Protein AF-A0A8X7PRU0-F1 (afdb_monomer)

Nearest PDB structures (foldseek):
  3blr-assembly1_A  TM=8.575E-01  e=1.230E-02  Homo sapiens
  2z2w-assembly1_A  TM=8.396E-01  e=1.942E-01  Homo sapiens
  6qf4-assembly1_A  TM=8.232E-01  e=3.285E-01  Homo sapiens
  4iwq-assembly1_A  TM=6.704E-01  e=5.555E-01  Homo sapiens
  7vp5-assembly1_B  TM=2.881E-01  e=2.207E+00  Arabidopsis thaliana

Organism: Brassica carinata (NCBI:txid52824)

Radius of gyration: 13.42 Å; Cα contacts (8 Å, |Δi|>4): 59; chains: 1; bounding box: 30×29×34 Å

Structure (mmCIF, N/CA/C/O backbone):
data_AF-A0A8X7PRU0-F1
#
_entry.id   AF-A0A8X7PRU0-F1
#
loop_
_atom_site.group_PDB
_atom_site.id
_atom_site.type_symbol
_atom_site.label_atom_id
_atom_site.label_alt_id
_atom_site.label_comp_id
_atom_site.label_asym_id
_atom_site.label_entity_id
_atom_site.label_seq_id
_atom_site.pdbx_PDB_ins_code
_atom_site.Cartn_x
_atom_site.Cartn_y
_atom_site.Cartn_z
_atom_site.occupancy
_atom_site.B_iso_or_equiv
_atom_site.auth_seq_id
_atom_site.auth_comp_id
_atom_site.auth_asym_id
_atom_site.auth_atom_id
_atom_site.pdbx_PDB_model_num
ATOM 1 N N . MET A 1 1 ? -0.612 15.698 4.588 1.00 49.25 1 MET A N 1
ATOM 2 C CA . MET A 1 1 ? 0.807 15.444 4.902 1.00 49.25 1 MET A CA 1
ATOM 3 C C . MET A 1 1 ? 1.321 14.468 3.870 1.00 49.25 1 MET A C 1
ATOM 5 O O . MET A 1 1 ? 0.792 13.366 3.794 1.00 49.25 1 MET A O 1
ATOM 9 N N . GLU A 1 2 ? 2.247 14.919 3.029 1.00 47.84 2 GLU A N 1
ATOM 10 C CA . GLU A 1 2 ? 2.968 14.070 2.079 1.00 47.84 2 GLU A CA 1
ATOM 11 C C . GLU A 1 2 ? 4.283 13.649 2.746 1.00 47.84 2 GLU A C 1
ATOM 13 O O . GLU A 1 2 ? 5.015 14.506 3.238 1.00 47.84 2 GLU A O 1
ATOM 18 N N . GLY A 1 3 ? 4.564 12.347 2.795 1.00 52.09 3 GLY A N 1
ATOM 19 C CA . GLY A 1 3 ? 5.890 11.828 3.128 1.00 52.09 3 GLY A CA 1
ATOM 20 C C . GLY A 1 3 ? 6.614 11.480 1.831 1.00 52.09 3 GLY A C 1
ATOM 21 O O . GLY A 1 3 ? 6.123 10.647 1.067 1.00 52.09 3 GLY A O 1
ATOM 22 N N . GLY A 1 4 ? 7.731 12.150 1.543 1.00 46.12 4 GLY A N 1
ATOM 23 C CA . GLY A 1 4 ? 8.542 11.894 0.353 1.00 46.12 4 GLY A CA 1
ATOM 24 C C . GLY A 1 4 ? 9.645 10.885 0.652 1.00 46.12 4 GLY A C 1
ATOM 25 O O . GLY A 1 4 ? 10.510 11.162 1.476 1.00 46.12 4 GLY A O 1
ATOM 26 N N . GLY A 1 5 ? 9.618 9.732 -0.015 1.00 57.56 5 GLY A N 1
ATOM 27 C CA . GLY A 1 5 ? 10.700 8.750 0.010 1.00 57.56 5 GLY A CA 1
ATOM 28 C C . GLY A 1 5 ? 11.144 8.384 -1.404 1.00 57.56 5 GLY A C 1
ATOM 29 O O . GLY A 1 5 ? 10.404 8.579 -2.369 1.00 57.56 5 GLY A O 1
ATOM 30 N N . THR A 1 6 ? 12.340 7.811 -1.521 1.00 57.91 6 THR A N 1
ATOM 31 C CA . THR A 1 6 ? 12.989 7.409 -2.785 1.00 57.91 6 THR A CA 1
ATOM 32 C C . THR A 1 6 ? 12.144 6.445 -3.641 1.00 57.91 6 THR A C 1
ATOM 34 O O . THR A 1 6 ? 12.354 6.350 -4.843 1.00 57.91 6 THR A O 1
ATOM 37 N N . TYR A 1 7 ? 11.140 5.786 -3.047 1.00 59.75 7 TYR A N 1
ATOM 38 C CA . TYR A 1 7 ? 10.318 4.730 -3.658 1.00 59.75 7 TYR A CA 1
ATOM 39 C C . TYR A 1 7 ? 8.888 5.159 -4.052 1.00 59.75 7 TYR A C 1
ATOM 41 O O . TYR A 1 7 ? 8.069 4.318 -4.424 1.00 59.75 7 TYR A O 1
ATOM 49 N N . GLY A 1 8 ? 8.549 6.451 -3.959 1.00 66.19 8 GLY A N 1
ATOM 50 C CA . GLY A 1 8 ? 7.237 6.973 -4.362 1.00 66.19 8 GLY A CA 1
ATOM 51 C C . GLY A 1 8 ? 6.620 7.944 -3.356 1.00 66.19 8 GLY A C 1
ATOM 52 O O . GLY A 1 8 ? 7.166 8.196 -2.283 1.00 66.19 8 GLY A O 1
ATOM 53 N N . LYS A 1 9 ? 5.461 8.511 -3.712 1.00 79.62 9 LYS A N 1
ATOM 54 C CA . LYS A 1 9 ? 4.713 9.421 -2.829 1.00 79.62 9 LYS A CA 1
ATOM 55 C C . LYS A 1 9 ? 3.628 8.658 -2.076 1.00 79.62 9 LYS A C 1
ATOM 57 O O . LYS A 1 9 ? 2.860 7.920 -2.693 1.00 79.62 9 LYS A O 1
ATOM 62 N N . VAL A 1 10 ? 3.542 8.873 -0.762 1.00 83.06 10 VAL A N 1
ATOM 63 C CA . VAL A 1 10 ? 2.463 8.334 0.077 1.00 83.06 10 VAL A CA 1
ATOM 64 C C . VAL A 1 10 ? 1.469 9.438 0.421 1.00 83.06 10 VAL A C 1
ATOM 66 O O . VAL A 1 10 ? 1.850 10.505 0.904 1.00 83.06 10 VAL A O 1
ATOM 69 N N . TYR A 1 11 ? 0.188 9.162 0.191 1.00 85.06 11 TYR A N 1
ATOM 70 C CA . TYR A 1 11 ? -0.916 10.085 0.428 1.00 85.06 11 TYR A CA 1
ATOM 71 C C . TYR A 1 11 ? -1.859 9.533 1.488 1.00 85.06 11 TYR A C 1
ATOM 73 O O . TYR A 1 11 ? -2.251 8.372 1.438 1.00 85.06 11 TYR A O 1
ATOM 81 N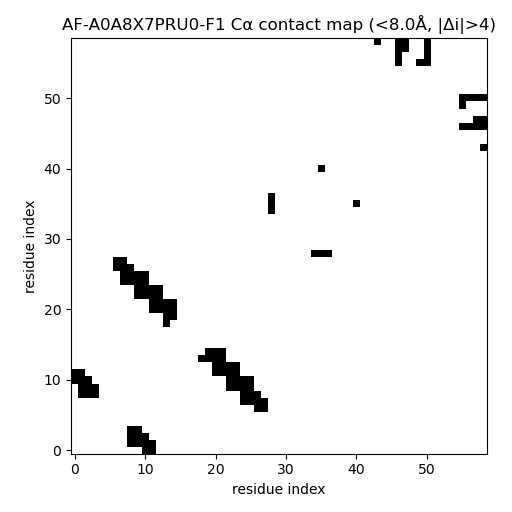 N . ARG A 1 12 ? -2.298 10.384 2.414 1.00 87.75 12 ARG A N 1
ATOM 82 C CA . ARG A 1 12 ? -3.450 10.077 3.266 1.00 87.75 12 ARG A CA 1
ATOM 83 C C . ARG A 1 12 ? -4.729 10.279 2.452 1.00 87.75 12 ARG A C 1
ATOM 85 O O . ARG A 1 12 ? -4.959 11.384 1.967 1.00 87.75 12 ARG A O 1
ATOM 92 N N . ALA A 1 13 ? -5.569 9.256 2.350 1.00 89.75 13 ALA A N 1
ATOM 93 C CA . ALA A 1 13 ? -6.855 9.314 1.659 1.00 89.75 13 ALA A CA 1
ATOM 94 C C . ALA A 1 13 ? -7.988 8.765 2.533 1.00 89.75 13 ALA A C 1
ATOM 96 O O . ALA A 1 13 ? -7.751 8.160 3.578 1.00 89.75 13 ALA A O 1
ATOM 97 N N . ARG A 1 14 ? -9.228 9.006 2.108 1.00 93.50 14 ARG A N 1
ATOM 98 C CA . ARG A 1 14 ? -10.431 8.430 2.710 1.00 93.50 14 ARG A CA 1
ATOM 99 C C . ARG A 1 14 ? -11.083 7.499 1.696 1.00 93.50 14 ARG A C 1
ATOM 101 O O . ARG A 1 14 ? -11.394 7.937 0.589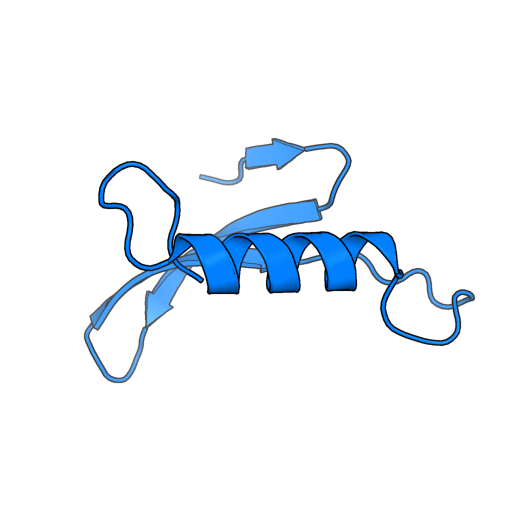 1.00 93.50 14 ARG A O 1
ATOM 108 N N . GLU A 1 15 ? -11.290 6.242 2.066 1.00 91.44 15 GLU A N 1
ATOM 109 C CA . GLU A 1 15 ? -12.042 5.294 1.252 1.00 91.44 15 GLU A CA 1
ATOM 110 C C . GLU A 1 15 ? -13.510 5.739 1.172 1.00 91.44 15 GLU A C 1
ATOM 112 O O . GLU A 1 15 ? -14.143 6.010 2.191 1.00 91.44 15 GLU A O 1
ATOM 117 N N . LYS A 1 16 ? -14.062 5.840 -0.043 1.00 91.94 16 LYS A N 1
ATOM 118 C CA . LYS A 1 16 ? -15.413 6.389 -0.254 1.00 91.94 16 LYS A CA 1
ATOM 119 C C . LYS A 1 16 ? -16.525 5.477 0.266 1.00 91.94 16 LYS A C 1
ATOM 121 O O . LYS A 1 16 ? -17.541 5.986 0.719 1.00 91.94 16 LYS A O 1
ATOM 126 N N . ALA A 1 17 ? -16.336 4.162 0.178 1.00 94.75 17 ALA A N 1
ATOM 127 C CA . ALA A 1 17 ? -17.349 3.182 0.562 1.00 94.75 17 ALA A CA 1
ATOM 128 C C . ALA A 1 17 ? -17.439 2.999 2.085 1.00 94.75 17 ALA A C 1
ATOM 130 O O . ALA A 1 17 ? -18.535 2.920 2.629 1.00 94.75 17 ALA A O 1
ATOM 131 N N . THR A 1 18 ? -16.297 2.956 2.776 1.00 93.69 18 THR A N 1
ATOM 132 C CA . THR A 1 18 ? -16.231 2.645 4.216 1.00 93.69 18 THR A CA 1
ATOM 133 C C . THR A 1 18 ? -16.000 3.876 5.096 1.00 93.69 18 THR A C 1
ATOM 135 O O . THR A 1 18 ? -16.230 3.830 6.301 1.00 93.69 18 THR A O 1
ATOM 138 N N . GLY A 1 19 ? -15.504 4.980 4.525 1.00 91.81 19 GLY A N 1
ATOM 139 C CA . GLY A 1 19 ? -15.077 6.165 5.271 1.00 91.81 19 GLY A CA 1
ATOM 140 C C . GLY A 1 19 ? -13.728 6.016 5.986 1.00 91.81 19 GLY A C 1
ATOM 141 O O . GLY A 1 19 ? 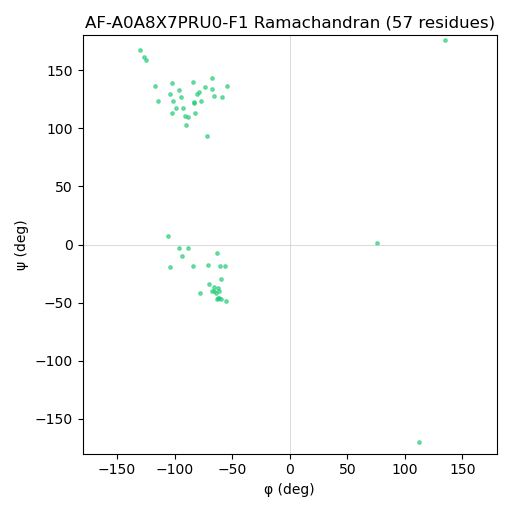-13.291 6.969 6.641 1.00 91.81 19 GLY A O 1
ATOM 142 N N . LEU A 1 20 ? -13.047 4.871 5.857 1.00 91.00 20 LEU A N 1
ATOM 143 C CA . LEU A 1 20 ? -11.773 4.607 6.523 1.00 91.00 20 LEU A CA 1
ATOM 144 C C . LEU A 1 20 ? -10.651 5.497 5.982 1.00 91.00 20 LEU A C 1
ATOM 146 O O . LEU A 1 20 ? -10.576 5.805 4.791 1.00 91.00 20 LEU A O 1
ATOM 150 N N . ILE A 1 21 ? -9.756 5.914 6.877 1.00 89.94 21 ILE A N 1
ATOM 151 C CA . ILE A 1 21 ? -8.535 6.627 6.504 1.00 89.94 21 ILE A CA 1
ATOM 152 C C . ILE A 1 21 ? -7.479 5.601 6.098 1.00 89.94 21 ILE A C 1
ATOM 154 O O . ILE A 1 21 ? -7.114 4.746 6.898 1.00 89.94 21 ILE A O 1
ATOM 158 N N . VAL A 1 22 ? -6.966 5.728 4.878 1.00 89.19 22 VAL A N 1
ATOM 159 C CA . VAL A 1 22 ? -5.981 4.817 4.282 1.00 89.19 22 VAL A CA 1
ATOM 160 C C . VAL A 1 22 ? -4.744 5.579 3.808 1.00 89.19 22 VAL A C 1
ATOM 162 O O . VAL A 1 22 ? -4.792 6.791 3.570 1.00 89.19 22 VAL A O 1
ATOM 165 N N . ALA A 1 23 ? -3.628 4.867 3.662 1.00 88.75 23 ALA A N 1
ATOM 166 C CA . ALA A 1 23 ? -2.417 5.374 3.030 1.00 88.75 23 ALA A CA 1
ATOM 167 C C . ALA A 1 23 ? -2.323 4.836 1.595 1.00 88.75 23 ALA A C 1
ATOM 169 O O . ALA A 1 23 ? -2.335 3.631 1.379 1.00 88.75 23 ALA A O 1
ATOM 170 N N . LEU A 1 24 ? -2.216 5.725 0.609 1.00 84.88 24 LEU A N 1
ATOM 171 C CA . LEU A 1 24 ? -2.037 5.378 -0.799 1.00 84.88 24 LEU A CA 1
ATOM 172 C C . LEU A 1 24 ? -0.575 5.579 -1.190 1.00 84.88 24 LEU A C 1
ATOM 174 O O . LEU A 1 24 ? -0.106 6.717 -1.234 1.00 84.88 24 LEU A O 1
ATOM 178 N N . LYS A 1 25 ? 0.141 4.494 -1.499 1.00 83.19 25 LYS A N 1
ATOM 179 C CA . LYS A 1 25 ? 1.498 4.545 -2.064 1.00 83.19 25 LYS A CA 1
ATOM 180 C C . LYS A 1 25 ? 1.390 4.622 -3.588 1.00 83.19 25 LYS A C 1
ATOM 182 O O . LYS A 1 25 ? 0.994 3.657 -4.232 1.00 83.19 25 LYS A O 1
ATOM 187 N N . LYS A 1 26 ? 1.730 5.774 -4.171 1.00 79.62 26 LYS A N 1
ATOM 188 C CA . LYS A 1 26 ? 1.854 5.936 -5.625 1.00 79.62 26 LYS A CA 1
ATOM 189 C C . LYS A 1 26 ? 3.288 5.619 -6.038 1.00 79.62 26 LYS A C 1
ATOM 191 O O . LYS A 1 26 ? 4.186 6.446 -5.849 1.00 79.62 26 LYS A O 1
ATOM 196 N N . THR A 1 27 ? 3.489 4.433 -6.598 1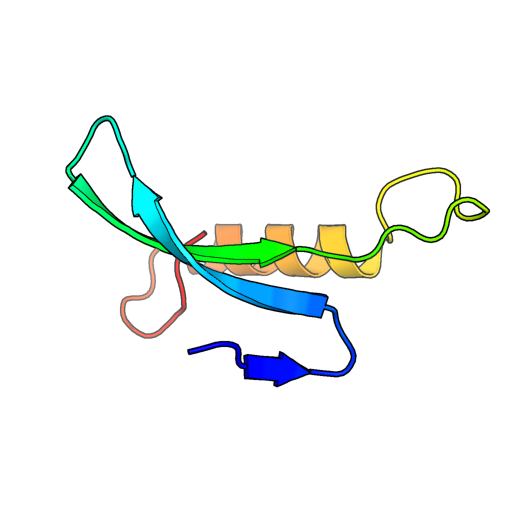.00 73.19 27 THR A N 1
ATOM 197 C CA . THR A 1 27 ? 4.755 4.017 -7.210 1.00 73.19 27 THR A CA 1
ATOM 198 C C . THR A 1 27 ? 4.925 4.733 -8.551 1.00 73.19 27 THR A C 1
ATOM 200 O O . THR A 1 27 ? 3.967 4.861 -9.315 1.00 73.19 27 THR A O 1
ATOM 203 N N . ARG A 1 28 ? 6.125 5.252 -8.832 1.00 68.50 28 ARG A N 1
ATOM 204 C CA . ARG A 1 28 ? 6.457 5.762 -10.168 1.00 68.50 28 ARG A CA 1
ATOM 205 C C . ARG A 1 28 ? 6.850 4.563 -11.022 1.00 68.50 28 ARG A C 1
ATOM 207 O O . ARG A 1 28 ? 7.857 3.936 -10.727 1.00 68.50 28 ARG A O 1
ATOM 214 N N . LEU A 1 29 ? 6.044 4.243 -12.025 1.00 66.44 29 LEU A N 1
ATOM 215 C CA . LEU A 1 29 ? 6.465 3.368 -13.114 1.00 66.44 29 LEU A CA 1
ATOM 216 C C . LEU A 1 29 ? 7.215 4.268 -14.101 1.00 66.44 29 LEU A C 1
ATOM 218 O O . LEU A 1 29 ? 6.669 5.301 -14.496 1.00 66.44 29 LEU A O 1
ATOM 222 N N . HIS A 1 30 ? 8.480 3.963 -14.393 1.00 64.06 30 HIS A N 1
ATOM 223 C CA . HIS A 1 30 ? 9.197 4.648 -15.467 1.00 64.06 30 HIS A CA 1
ATOM 224 C C . HIS A 1 30 ? 8.551 4.236 -16.793 1.00 64.06 30 HIS A C 1
ATOM 226 O O . HIS A 1 30 ? 8.281 3.056 -16.987 1.00 64.06 30 HIS A O 1
ATOM 232 N N . GLU A 1 31 ? 8.282 5.193 -17.683 1.00 61.06 31 GLU A N 1
ATOM 233 C CA . GLU A 1 31 ? 7.594 4.940 -18.962 1.00 61.06 31 GLU A CA 1
ATOM 234 C C . GLU A 1 31 ? 8.354 3.951 -19.872 1.00 61.06 31 GLU A C 1
ATOM 236 O O . GLU A 1 31 ? 7.740 3.343 -20.742 1.00 61.06 31 GLU A O 1
ATOM 241 N N . ASP A 1 32 ? 9.650 3.736 -19.615 1.00 59.69 32 ASP A N 1
ATOM 242 C CA . ASP A 1 32 ? 10.523 2.799 -20.335 1.00 59.69 32 ASP A CA 1
ATOM 243 C C . ASP A 1 32 ? 10.632 1.398 -19.690 1.00 59.69 32 ASP A C 1
ATOM 245 O O . ASP A 1 32 ? 11.208 0.493 -20.292 1.00 59.69 32 ASP A O 1
ATOM 249 N N . GLU A 1 33 ? 10.117 1.187 -18.469 1.00 60.66 33 GLU A N 1
ATOM 250 C CA . GLU A 1 33 ? 10.086 -0.144 -17.843 1.00 60.66 33 GLU A CA 1
ATOM 251 C C . GLU A 1 33 ? 8.775 -0.854 -18.195 1.00 60.66 33 GLU A C 1
ATOM 253 O O . GLU A 1 33 ? 7.689 -0.492 -17.737 1.00 60.66 33 GLU A O 1
ATOM 258 N N . GLU A 1 34 ? 8.871 -1.898 -19.015 1.00 57.56 34 GLU A N 1
ATOM 259 C CA . GLU 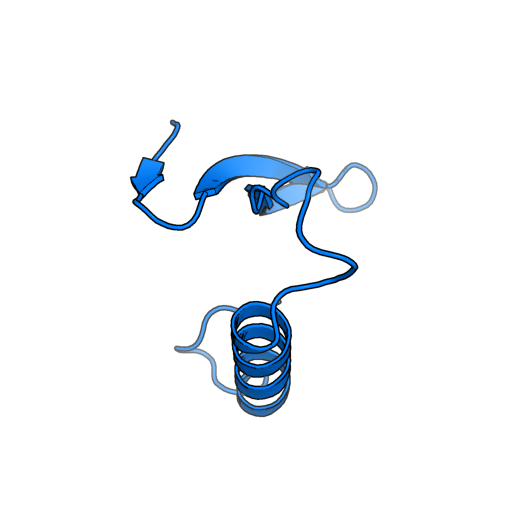A 1 34 ? 7.724 -2.700 -19.425 1.00 57.56 34 GLU A CA 1
ATOM 260 C C . GLU A 1 34 ? 7.223 -3.559 -18.250 1.00 57.56 34 GLU A C 1
ATOM 262 O O . GLU A 1 34 ? 7.701 -4.662 -17.986 1.00 57.56 34 GLU A O 1
ATOM 267 N N . GLY A 1 35 ? 6.250 -3.025 -17.507 1.00 69.38 35 GLY A N 1
ATOM 268 C CA . GLY A 1 35 ? 5.518 -3.743 -16.463 1.00 69.38 35 GLY A CA 1
ATOM 269 C C . GLY A 1 35 ? 5.767 -3.255 -15.035 1.00 69.38 35 GLY A C 1
ATOM 270 O O . GLY A 1 35 ? 6.316 -2.188 -14.777 1.00 69.38 35 GLY A O 1
ATOM 271 N N . VAL A 1 36 ? 5.275 -4.030 -14.067 1.00 75.75 36 VAL A N 1
ATOM 272 C CA . VAL A 1 36 ? 5.457 -3.738 -12.638 1.00 75.75 36 VAL A CA 1
ATOM 273 C C . VAL A 1 36 ? 6.855 -4.207 -12.219 1.00 75.75 36 VAL A C 1
ATOM 275 O O . VAL A 1 36 ? 7.163 -5.380 -12.446 1.00 75.75 36 VAL A O 1
ATOM 278 N N . PRO A 1 37 ? 7.678 -3.368 -11.556 1.00 78.44 37 PRO A N 1
ATOM 279 C CA . PRO A 1 37 ? 9.003 -3.774 -11.115 1.00 78.44 37 PRO A CA 1
ATOM 280 C C . PRO A 1 37 ? 8.934 -5.045 -10.257 1.00 78.44 37 PRO A C 1
ATOM 282 O O . PRO A 1 37 ? 8.087 -5.128 -9.356 1.00 78.44 37 PRO A O 1
ATOM 285 N N . PRO A 1 38 ? 9.832 -6.024 -10.455 1.00 79.62 38 PRO A N 1
ATOM 286 C CA . PRO A 1 38 ? 9.820 -7.273 -9.691 1.00 79.62 38 PRO A CA 1
ATOM 287 C C . PRO A 1 38 ? 9.971 -7.028 -8.184 1.00 79.62 38 PRO A C 1
ATOM 289 O O . PRO A 1 38 ? 9.397 -7.747 -7.370 1.00 79.62 38 PRO A O 1
ATOM 292 N N . THR A 1 39 ? 10.662 -5.954 -7.801 1.00 81.69 39 THR A N 1
ATOM 293 C CA . THR A 1 39 ? 10.770 -5.486 -6.413 1.00 81.69 39 THR A CA 1
ATOM 294 C C . THR A 1 39 ? 9.410 -5.111 -5.821 1.00 81.69 39 THR A C 1
ATOM 296 O O . THR A 1 39 ? 9.114 -5.484 -4.689 1.00 81.69 39 THR A O 1
ATOM 299 N N . THR A 1 40 ? 8.540 -4.459 -6.598 1.00 82.12 40 THR A N 1
ATOM 300 C CA . THR A 1 40 ? 7.175 -4.105 -6.176 1.00 82.12 40 THR A CA 1
ATOM 301 C C . THR A 1 40 ? 6.314 -5.357 -6.004 1.00 82.12 40 THR A C 1
ATOM 303 O O . THR A 1 40 ? 5.562 -5.463 -5.037 1.00 82.12 40 THR A O 1
ATOM 306 N N . LEU A 1 41 ? 6.449 -6.339 -6.901 1.00 83.75 41 LEU A N 1
ATOM 307 C CA . LEU A 1 41 ? 5.743 -7.619 -6.776 1.00 83.75 41 LEU A CA 1
ATOM 308 C C . LEU A 1 41 ? 6.185 -8.393 -5.526 1.00 83.75 41 LEU A C 1
ATOM 310 O O . LEU A 1 41 ? 5.338 -8.919 -4.800 1.00 83.75 41 LEU A O 1
ATOM 314 N N . CYS A 1 42 ? 7.488 -8.413 -5.234 1.00 84.44 42 CYS A N 1
ATOM 315 C CA . CYS A 1 42 ? 8.023 -9.001 -4.006 1.00 84.44 42 CYS A CA 1
ATOM 316 C C . CYS A 1 42 ? 7.491 -8.297 -2.748 1.00 84.44 42 CYS A C 1
ATOM 318 O O . CYS A 1 42 ? 7.034 -8.982 -1.834 1.00 84.44 42 CYS A O 1
ATOM 320 N N . GLU A 1 43 ? 7.484 -6.958 -2.708 1.00 84.62 43 GLU A N 1
ATOM 321 C CA . GLU A 1 43 ? 6.908 -6.191 -1.589 1.00 84.62 43 GLU A CA 1
ATOM 322 C C . GLU A 1 43 ? 5.443 -6.579 -1.331 1.00 84.62 43 GLU A C 1
ATOM 324 O O . GLU A 1 43 ? 5.069 -6.877 -0.196 1.00 84.62 43 GLU A O 1
ATOM 329 N N . ILE A 1 44 ? 4.617 -6.629 -2.384 1.00 84.75 44 ILE A N 1
ATOM 330 C CA . ILE A 1 44 ? 3.197 -6.993 -2.273 1.00 84.75 44 ILE A CA 1
ATOM 331 C C . ILE A 1 44 ? 3.045 -8.426 -1.756 1.00 84.75 44 ILE A C 1
ATOM 333 O O . 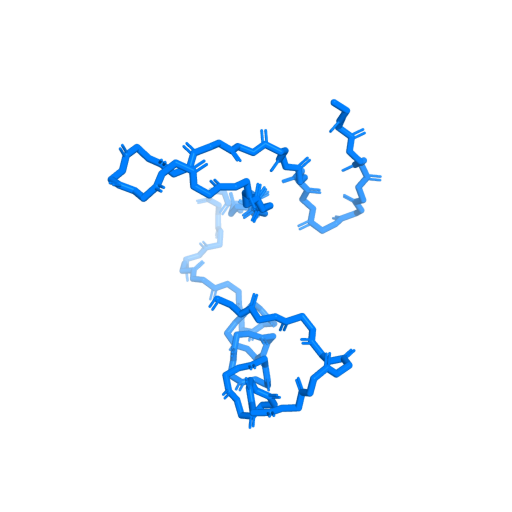ILE A 1 44 ? 2.235 -8.671 -0.863 1.00 84.75 44 ILE A O 1
ATOM 337 N N . SER A 1 45 ? 3.812 -9.375 -2.300 1.00 86.38 45 SER A N 1
ATOM 338 C CA . SER A 1 45 ? 3.737 -10.782 -1.895 1.00 86.38 45 SER A CA 1
ATOM 339 C C . SER A 1 45 ? 4.050 -10.954 -0.405 1.00 86.38 45 SER A C 1
ATOM 341 O O . SER A 1 45 ? 3.271 -11.566 0.328 1.00 86.38 45 SER A O 1
ATOM 343 N N . ILE A 1 46 ? 5.128 -10.322 0.072 1.00 85.75 46 ILE A N 1
ATOM 344 C CA . ILE A 1 46 ? 5.540 -10.370 1.480 1.00 85.75 46 ILE A CA 1
ATOM 345 C C . ILE A 1 46 ? 4.475 -9.740 2.384 1.00 85.75 46 ILE A C 1
ATOM 347 O O . ILE A 1 46 ? 4.072 -10.352 3.373 1.00 85.75 46 ILE A O 1
ATOM 351 N N . LEU A 1 47 ? 3.961 -8.556 2.037 1.00 84.44 47 LEU A N 1
ATOM 352 C CA . LEU A 1 47 ? 2.919 -7.894 2.830 1.00 84.44 47 LEU A CA 1
ATOM 353 C C . LEU A 1 47 ? 1.628 -8.721 2.890 1.00 84.44 47 LEU A C 1
ATOM 355 O O . LEU A 1 47 ? 1.004 -8.812 3.945 1.00 84.44 47 LEU A O 1
ATOM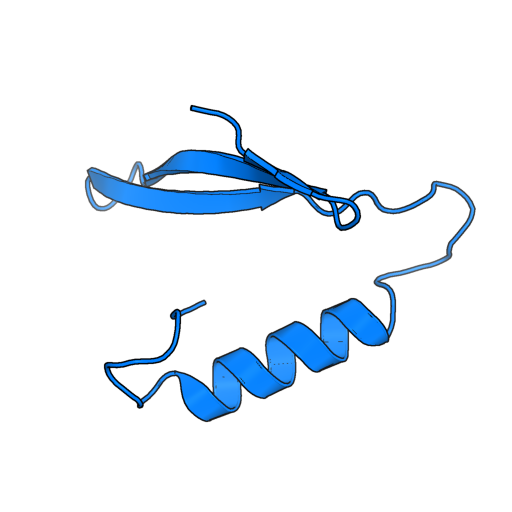 359 N N . ARG A 1 48 ? 1.249 -9.388 1.792 1.00 84.12 48 ARG A N 1
ATOM 360 C CA . ARG A 1 48 ? 0.092 -10.297 1.781 1.00 84.12 48 ARG A CA 1
ATOM 361 C C . ARG A 1 48 ? 0.310 -11.520 2.667 1.00 84.12 48 ARG A C 1
ATOM 363 O O . ARG A 1 48 ? -0.622 -11.921 3.361 1.00 84.12 48 ARG A O 1
ATOM 370 N N . MET A 1 49 ? 1.514 -12.095 2.675 1.00 85.19 49 MET A N 1
ATOM 371 C CA . MET A 1 49 ? 1.853 -13.222 3.555 1.00 85.19 49 MET A CA 1
ATOM 372 C C . MET A 1 49 ? 1.830 -12.824 5.036 1.00 85.19 49 MET A C 1
ATOM 374 O O . MET A 1 49 ? 1.388 -13.608 5.875 1.00 85.19 49 MET A O 1
ATOM 378 N N . LEU A 1 50 ? 2.255 -11.599 5.352 1.00 86.81 50 LEU A N 1
ATOM 379 C CA . LEU A 1 50 ? 2.326 -11.079 6.719 1.00 86.81 50 LEU A CA 1
ATOM 380 C C . LEU A 1 50 ? 1.036 -10.397 7.204 1.00 86.81 50 LEU A C 1
ATOM 382 O O . LEU A 1 50 ? 0.951 -10.024 8.370 1.00 86.81 50 LEU A O 1
ATOM 386 N N . GLY A 1 51 ? -0.000 -10.274 6.368 1.00 83.56 51 GLY A N 1
ATOM 387 C CA . GLY A 1 51 ? -1.209 -9.491 6.673 1.00 83.56 51 G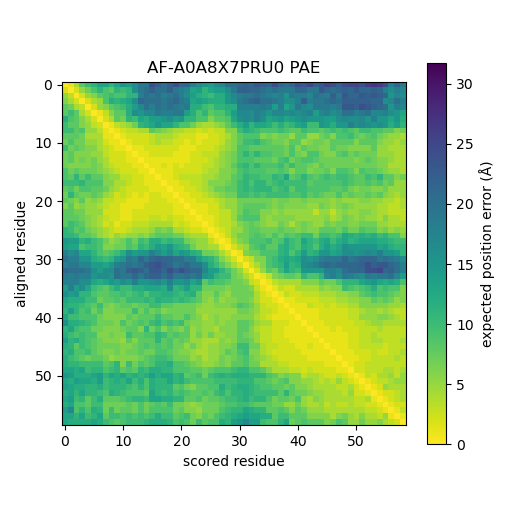LY A CA 1
ATOM 388 C C . G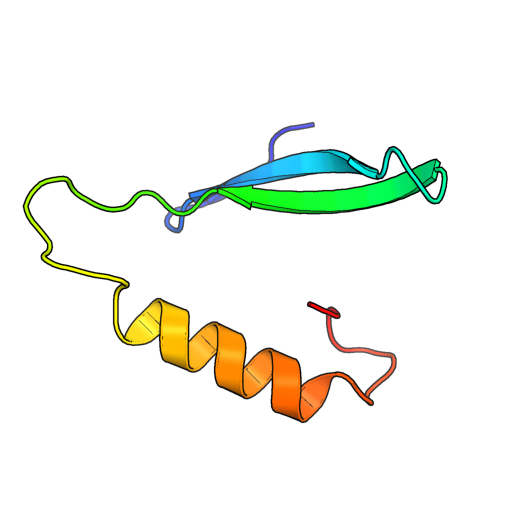LY A 1 51 ? -2.054 -9.972 7.866 1.00 83.56 51 GLY A C 1
ATOM 389 O O . GLY A 1 51 ? -3.012 -9.299 8.255 1.00 83.56 51 GLY A O 1
ATOM 390 N N . ARG A 1 52 ? -1.723 -11.132 8.451 1.00 82.81 52 ARG A N 1
ATOM 391 C CA . ARG A 1 52 ? -2.341 -11.647 9.686 1.00 82.81 52 ARG A CA 1
ATOM 392 C C . ARG A 1 52 ? -1.703 -11.083 10.960 1.00 82.81 52 ARG A C 1
ATOM 394 O O . ARG A 1 52 ? -2.340 -11.150 12.007 1.00 82.81 52 ARG A O 1
ATOM 401 N N . ASP A 1 53 ? -0.490 -10.540 10.882 1.00 85.56 53 ASP A N 1
ATOM 402 C CA . ASP A 1 53 ? 0.223 -9.990 12.033 1.00 85.56 53 ASP A CA 1
ATOM 403 C C . ASP A 1 53 ? -0.301 -8.578 12.385 1.00 85.56 53 ASP A C 1
ATOM 405 O O . ASP A 1 53 ? -0.445 -7.736 11.492 1.00 85.56 53 ASP A O 1
ATOM 409 N N . PRO A 1 54 ? -0.624 -8.289 13.660 1.00 83.44 54 PRO A N 1
ATOM 410 C CA . PRO A 1 54 ? -1.134 -6.982 14.075 1.00 83.44 54 PRO A CA 1
ATOM 411 C C . PRO A 1 54 ? -0.090 -5.853 14.043 1.00 83.44 54 PRO A C 1
ATOM 413 O O . PRO A 1 54 ? -0.482 -4.686 14.041 1.00 83.44 54 PRO A O 1
ATOM 416 N N . TYR A 1 55 ? 1.207 -6.167 14.013 1.00 86.12 55 TYR A N 1
ATOM 417 C CA . TYR A 1 55 ? 2.306 -5.196 13.985 1.00 86.12 55 TYR A CA 1
ATOM 418 C C . TYR A 1 55 ? 2.822 -4.907 12.570 1.00 86.12 55 TYR A C 1
ATOM 420 O O . TYR A 1 55 ? 3.697 -4.056 12.396 1.00 86.12 55 TYR A O 1
ATOM 428 N N . ILE A 1 56 ? 2.280 -5.583 11.554 1.00 83.19 56 ILE A N 1
ATOM 429 C CA . ILE A 1 56 ? 2.643 -5.378 10.152 1.00 83.19 56 ILE A CA 1
ATOM 430 C C . ILE A 1 56 ? 1.574 -4.544 9.443 1.00 83.19 56 ILE A C 1
ATOM 432 O O . ILE A 1 56 ? 0.369 -4.719 9.631 1.00 83.19 56 ILE A O 1
ATOM 436 N N . VAL A 1 57 ? 2.031 -3.617 8.597 1.00 80.62 57 VAL A N 1
ATOM 437 C CA . VAL A 1 57 ? 1.159 -2.824 7.725 1.00 80.62 57 VAL A CA 1
ATOM 438 C C . VAL A 1 57 ? 0.358 -3.747 6.811 1.00 80.62 57 VAL A C 1
ATOM 440 O O . VAL A 1 57 ? 0.913 -4.586 6.103 1.00 80.62 57 VAL A O 1
ATOM 443 N N . LYS A 1 58 ? -0.961 -3.559 6.819 1.00 78.88 58 LYS A N 1
ATOM 444 C CA . LYS A 1 58 ? -1.884 -4.291 5.955 1.00 78.88 58 LYS A CA 1
ATOM 445 C C . LYS A 1 58 ? -1.966 -3.615 4.592 1.00 78.88 58 LYS A C 1
ATOM 447 O O . LYS A 1 58 ? -1.965 -2.385 4.515 1.00 78.88 58 LYS A O 1
ATOM 452 N N . PHE A 1 59 ? -2.016 -4.447 3.556 1.00 71.94 59 PHE A N 1
ATOM 453 C CA . PHE A 1 59 ? -2.291 -4.027 2.187 1.00 71.94 59 PHE A CA 1
ATOM 454 C C . PHE A 1 59 ? -3.795 -3.865 1.968 1.00 71.94 59 PHE A C 1
ATOM 456 O O . PHE A 1 59 ? -4.548 -4.716 2.500 1.00 71.94 59 PHE A O 1
#

InterPro domains:
  IPR000719 Protein kinase domain [PF00069] (3-59)
  IPR000719 Protein kinase domain [PS50011] (1-59)
  IPR011009 Protein kinase-like domain superfamily [SSF56112] (3-59)

pLDDT: mean 77.8, std 12.8, range [46.12, 94.75]

Secondary structure (DSSP, 8-state):
-PEEETTEEEEEEE-TTT--EEEEEE----TTS-SS-HHHHHHHHHHHHHTT-TTSPP-

Solvent-accessible surface area (backbone atoms only — not comparable to full-atom values): 3881 Å² total; per-residue (Å²): 122,77,55,87,52,99,77,33,47,38,40,75,45,66,44,85,90,79,64,47,79,44,79,45,76,48,66,77,74,57,95,85,54,94,66,80,56,67,68,59,53,51,53,51,51,53,34,64,73,43,48,83,44,92,90,46,74,67,125

Foldseek 3Di:
DWDDDPFAIWDFDADPPPRDTDIDGDGDDDPPDDDDPVVVVVVVVVLVVCQVDPPGDHD

Mean predicted aligned error: 8.29 Å

Sequence (59 aa):
MEGGGTYGKVYRAREKATGLIVALKKTRLHEDEEGVPPTTLCEISILRMLGRDPYIVKF